Protein AF-A0A822GZ58-F1 (afdb_monomer_lite)

Structure (mmCIF, N/CA/C/O backbone):
data_AF-A0A822GZ58-F1
#
_entry.id   AF-A0A822GZ58-F1
#
loop_
_atom_site.group_PDB
_atom_site.id
_atom_site.type_symbol
_atom_site.label_atom_id
_atom_site.label_alt_id
_atom_site.label_comp_id
_atom_site.label_asym_id
_atom_site.label_entity_id
_atom_site.label_seq_id
_atom_site.pdbx_PDB_ins_code
_atom_site.Cartn_x
_atom_site.Cartn_y
_atom_site.Cartn_z
_atom_site.occupancy
_atom_site.B_iso_or_equiv
_atom_site.auth_seq_id
_atom_site.auth_comp_id
_atom_site.auth_asym_id
_atom_site.auth_atom_id
_atom_site.pdbx_PDB_model_num
ATOM 1 N N . GLU A 1 1 ? 0.131 13.340 2.074 1.00 79.12 1 GLU A N 1
ATOM 2 C CA . GLU A 1 1 ? 1.180 12.721 2.913 1.00 79.12 1 GLU A CA 1
ATOM 3 C C . GLU 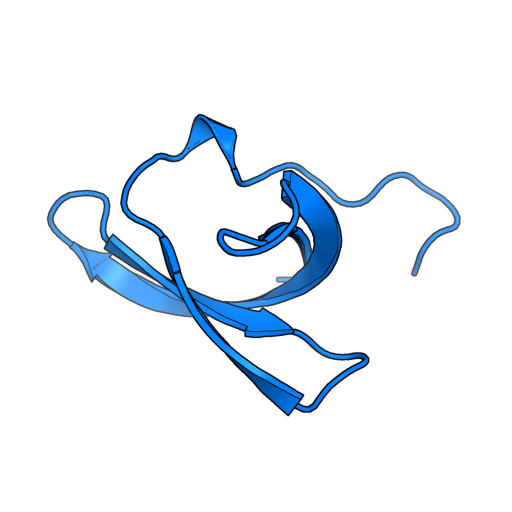A 1 1 ? 1.751 11.513 2.181 1.00 79.12 1 GLU A C 1
ATOM 5 O O . GLU A 1 1 ? 0.975 10.832 1.510 1.00 79.12 1 GLU A O 1
ATOM 10 N N . LEU A 1 2 ? 3.073 11.312 2.233 1.00 91.81 2 LEU A N 1
ATOM 11 C CA . LEU A 1 2 ? 3.747 10.159 1.628 1.00 91.81 2 LEU A CA 1
ATOM 12 C C . LEU A 1 2 ? 3.842 9.028 2.659 1.00 91.81 2 LEU A C 1
ATOM 14 O O . LEU A 1 2 ? 4.178 9.267 3.816 1.00 91.81 2 LEU A O 1
ATOM 18 N N . 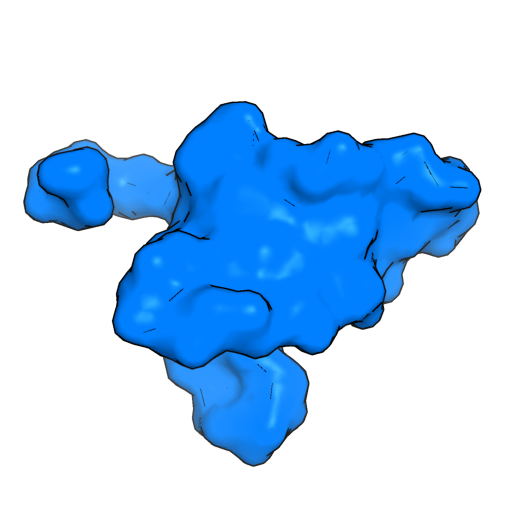LEU A 1 3 ? 3.530 7.811 2.234 1.00 95.75 3 LEU A N 1
ATOM 19 C CA . LEU A 1 3 ? 3.458 6.620 3.071 1.00 95.75 3 LEU A CA 1
ATOM 20 C C . LEU A 1 3 ? 3.927 5.386 2.294 1.00 95.75 3 LEU A C 1
ATOM 22 O O . LEU A 1 3 ? 4.173 5.457 1.088 1.00 95.75 3 LEU A O 1
ATOM 26 N N . ALA A 1 4 ? 4.026 4.254 2.983 1.00 97.00 4 ALA A N 1
ATOM 27 C CA . ALA A 1 4 ? 4.127 2.954 2.337 1.00 97.00 4 ALA A CA 1
ATOM 28 C C . ALA A 1 4 ? 2.757 2.268 2.351 1.00 97.00 4 ALA A C 1
ATOM 30 O O . ALA A 1 4 ? 2.102 2.189 3.395 1.00 97.00 4 ALA A O 1
ATOM 31 N N . ALA A 1 5 ? 2.328 1.782 1.190 1.00 97.62 5 ALA A N 1
ATOM 32 C CA . ALA A 1 5 ? 1.111 1.002 1.036 1.00 97.62 5 ALA A CA 1
ATOM 33 C C . ALA A 1 5 ? 1.448 -0.394 0.521 1.00 97.62 5 ALA A C 1
ATOM 35 O O . ALA A 1 5 ? 2.256 -0.541 -0.398 1.00 97.62 5 ALA A O 1
ATOM 36 N N . ARG A 1 6 ? 0.816 -1.411 1.105 1.00 97.94 6 ARG A N 1
ATOM 37 C CA . ARG A 1 6 ? 0.925 -2.787 0.631 1.00 97.94 6 ARG A CA 1
ATOM 38 C C . ARG A 1 6 ? -0.058 -2.998 -0.514 1.00 97.94 6 ARG A C 1
ATOM 40 O O . ARG A 1 6 ? -1.267 -2.898 -0.286 1.00 97.94 6 ARG A O 1
ATOM 47 N N . PHE A 1 7 ? 0.439 -3.295 -1.708 1.00 97.81 7 PHE A N 1
ATOM 48 C CA . PHE A 1 7 ? -0.380 -3.469 -2.909 1.00 97.81 7 PHE A CA 1
ATOM 49 C C . PHE A 1 7 ? -1.208 -4.758 -2.829 1.00 97.81 7 PHE A C 1
ATOM 51 O O . PHE A 1 7 ? -0.796 -5.743 -2.205 1.00 97.81 7 PHE A O 1
ATOM 58 N N . THR A 1 8 ? -2.437 -4.747 -3.353 1.00 97.56 8 THR A N 1
ATOM 59 C CA . THR A 1 8 ? -3.365 -5.877 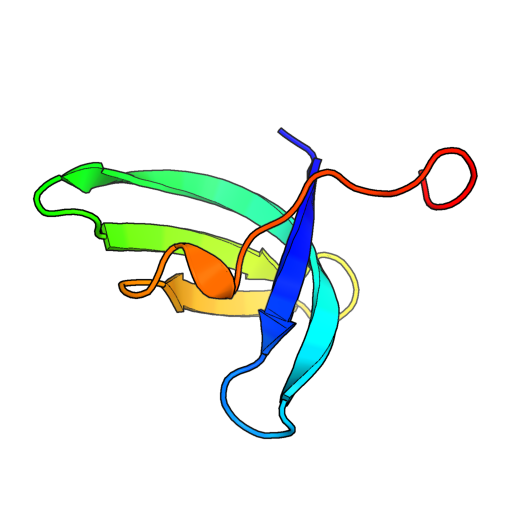-3.154 1.00 97.56 8 THR A CA 1
ATOM 60 C C . THR A 1 8 ? -3.069 -7.087 -4.033 1.00 97.56 8 THR A C 1
ATOM 62 O O . THR A 1 8 ? -3.454 -8.194 -3.663 1.00 97.56 8 THR A O 1
ATOM 65 N N . VAL A 1 9 ? -2.362 -6.894 -5.149 1.00 97.56 9 VAL A N 1
ATOM 66 C CA . VAL A 1 9 ? -2.090 -7.959 -6.126 1.00 97.56 9 VAL A CA 1
ATOM 67 C C . VAL A 1 9 ? -0.949 -8.874 -5.682 1.00 97.56 9 VAL A C 1
ATOM 69 O O . VAL A 1 9 ? -1.078 -10.090 -5.792 1.00 97.56 9 VAL A O 1
ATOM 72 N N . ASP A 1 10 ? 0.145 -8.316 -5.164 1.00 97.56 10 ASP A N 1
ATOM 73 C CA . ASP A 1 10 ? 1.367 -9.065 -4.825 1.00 97.56 10 ASP A CA 1
ATOM 74 C C . ASP A 1 10 ? 1.711 -9.069 -3.328 1.00 97.56 10 ASP A C 1
ATOM 76 O O . ASP A 1 10 ? 2.533 -9.869 -2.897 1.00 97.56 10 ASP A O 1
ATOM 80 N N . ASN A 1 11 ? 1.025 -8.258 -2.516 1.00 97.19 11 ASN A N 1
ATOM 81 C CA . ASN A 1 11 ? 1.290 -8.082 -1.085 1.00 97.19 11 ASN A CA 1
ATOM 82 C C . ASN A 1 11 ? 2.660 -7.478 -0.745 1.00 97.19 11 ASN A C 1
ATOM 84 O O . ASN A 1 11 ? 3.095 -7.587 0.404 1.00 97.19 11 ASN A O 1
ATOM 88 N N . GLU A 1 12 ? 3.276 -6.761 -1.679 1.00 97.62 12 GLU A N 1
ATOM 89 C CA . GLU A 1 12 ? 4.525 -6.038 -1.450 1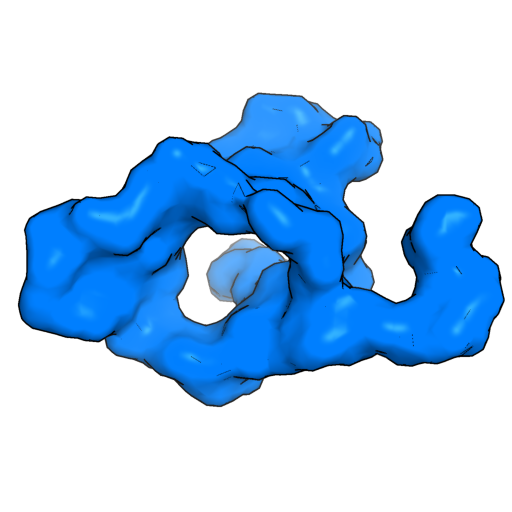.00 97.62 12 GLU A CA 1
ATOM 90 C C . GLU A 1 12 ? 4.285 -4.565 -1.093 1.00 97.62 12 GLU A C 1
ATOM 92 O O . GLU A 1 12 ? 3.207 -4.006 -1.324 1.00 97.62 12 GLU A O 1
ATOM 97 N N . TRP A 1 13 ? 5.279 -3.935 -0.460 1.00 96.88 13 TRP A N 1
ATOM 98 C CA . TRP A 1 13 ? 5.199 -2.549 0.010 1.00 96.88 13 TRP A CA 1
ATOM 99 C C . TRP A 1 13 ? 5.781 -1.567 -1.002 1.00 96.88 13 TRP A C 1
ATOM 101 O O . TRP A 1 13 ? 6.909 -1.721 -1.463 1.00 96.88 13 TRP A O 1
ATOM 111 N N . TYR A 1 14 ? 5.042 -0.491 -1.262 1.00 96.81 14 TYR A N 1
ATOM 112 C CA . TYR A 1 14 ? 5.409 0.524 -2.245 1.00 96.81 14 TYR A CA 1
ATOM 113 C C . TYR A 1 14 ? 5.169 1.933 -1.727 1.00 96.81 14 TYR A C 1
ATOM 115 O O . TYR A 1 14 ? 4.331 2.157 -0.848 1.00 96.81 14 TYR A O 1
ATOM 123 N N . ARG A 1 15 ? 5.870 2.910 -2.309 1.00 97.06 15 ARG A N 1
ATOM 124 C CA . ARG A 1 15 ? 5.649 4.318 -1.985 1.00 97.06 15 ARG A CA 1
ATOM 125 C C . ARG A 1 15 ? 4.316 4.767 -2.561 1.00 97.06 15 ARG A C 1
ATOM 127 O O . ARG A 1 15 ? 4.037 4.613 -3.752 1.00 97.06 15 ARG A O 1
ATOM 134 N N . ALA A 1 16 ? 3.500 5.369 -1.712 1.00 97.50 16 ALA A N 1
ATOM 135 C CA . ALA A 1 16 ? 2.204 5.883 -2.098 1.00 97.50 16 ALA A CA 1
ATOM 136 C C . ALA A 1 16 ? 1.916 7.216 -1.418 1.00 97.50 16 ALA A C 1
ATOM 138 O O . ALA A 1 16 ? 2.470 7.548 -0.371 1.00 97.50 16 ALA A O 1
ATOM 139 N N . ARG A 1 17 ? 1.009 7.987 -2.009 1.00 96.88 17 ARG A N 1
ATOM 140 C CA . ARG A 1 17 ? 0.442 9.185 -1.388 1.00 96.88 17 ARG A CA 1
ATOM 141 C C . ARG A 1 17 ? -1.053 9.001 -1.180 1.00 96.88 17 ARG A C 1
ATOM 143 O O . ARG A 1 17 ? -1.735 8.463 -2.052 1.00 96.88 17 ARG A O 1
ATOM 150 N N . VAL A 1 18 ? -1.565 9.493 -0.056 1.00 96.50 18 VAL A N 1
ATOM 151 C CA . VAL A 1 18 ? -3.016 9.627 0.141 1.00 96.50 18 VAL A CA 1
ATOM 152 C C . VAL A 1 18 ? -3.531 10.735 -0.770 1.00 96.50 18 VAL A C 1
ATOM 154 O O . VAL A 1 18 ? -3.044 11.863 -0.691 1.00 96.50 18 VAL A O 1
ATOM 157 N N . GLU A 1 19 ? -4.512 10.417 -1.614 1.00 96.62 19 GLU A N 1
ATOM 158 C CA . GLU A 1 19 ? -5.223 11.404 -2.433 1.00 96.62 19 GLU A CA 1
ATOM 159 C C . GLU A 1 19 ? -6.526 11.852 -1.756 1.00 96.62 19 GLU A C 1
ATOM 161 O O . GLU A 1 19 ? -6.856 13.036 -1.800 1.00 96.62 19 GLU A O 1
ATOM 166 N N . LYS A 1 20 ? -7.258 10.936 -1.103 1.00 95.88 20 LYS A N 1
ATOM 167 C CA . LYS A 1 20 ? -8.548 11.250 -0.466 1.00 95.88 20 LYS A CA 1
ATOM 168 C C . LYS A 1 20 ? -8.916 10.261 0.642 1.00 95.88 20 LYS A C 1
ATOM 170 O O . LYS A 1 20 ? -8.757 9.055 0.474 1.00 95.88 20 LYS A O 1
ATOM 175 N N . ILE A 1 21 ? -9.478 10.766 1.739 1.00 93.94 21 ILE A N 1
ATOM 176 C CA . ILE A 1 21 ? -10.150 9.957 2.768 1.00 93.94 21 ILE A CA 1
ATOM 177 C C . ILE A 1 21 ? -11.648 9.997 2.459 1.00 93.94 21 ILE A C 1
ATOM 179 O O . ILE A 1 21 ? -12.256 11.063 2.489 1.00 93.94 21 ILE A O 1
ATOM 183 N N . GLU A 1 22 ? -12.235 8.853 2.109 1.00 89.44 22 GLU A N 1
ATOM 184 C CA . GLU A 1 22 ? -13.613 8.774 1.600 1.00 89.44 22 GLU A CA 1
ATOM 185 C C . GLU A 1 22 ? -14.658 8.437 2.680 1.00 89.44 22 GLU A C 1
ATOM 187 O O . GLU A 1 22 ? -15.843 8.323 2.374 1.00 89.44 22 GLU A O 1
ATOM 192 N N . GLY A 1 23 ? -14.241 8.297 3.943 1.00 86.06 23 GLY A N 1
ATOM 193 C CA . GLY A 1 23 ? -15.093 7.823 5.042 1.00 86.06 23 GLY A CA 1
ATOM 194 C C . GLY A 1 23 ? -15.190 6.293 5.089 1.00 86.06 23 GLY A C 1
ATOM 195 O O . GLY A 1 23 ? -14.690 5.602 4.205 1.00 86.06 23 GLY A O 1
ATOM 196 N N . ASN A 1 24 ? -15.789 5.738 6.149 1.00 91.31 24 ASN A N 1
ATOM 197 C CA . ASN A 1 24 ? -15.942 4.284 6.344 1.00 91.31 24 ASN A CA 1
ATOM 198 C C . ASN A 1 24 ? -14.631 3.486 6.173 1.00 91.31 24 ASN A C 1
ATOM 200 O O . ASN A 1 24 ? -14.622 2.430 5.545 1.00 91.31 24 ASN A O 1
ATOM 204 N N . ASN A 1 25 ? -13.515 4.016 6.687 1.00 89.75 25 ASN A N 1
ATOM 205 C CA . ASN A 1 25 ? -12.167 3.445 6.546 1.00 89.75 25 ASN A CA 1
ATOM 206 C C . ASN A 1 25 ? -11.689 3.248 5.095 1.00 89.75 25 ASN A C 1
ATOM 208 O O . ASN A 1 25 ? -10.762 2.481 4.858 1.00 89.75 25 ASN A O 1
ATOM 212 N N . ARG A 1 26 ? -12.285 3.947 4.121 1.00 95.81 26 ARG A N 1
ATOM 213 C CA . ARG A 1 26 ? -11.858 3.933 2.719 1.00 95.81 26 ARG A CA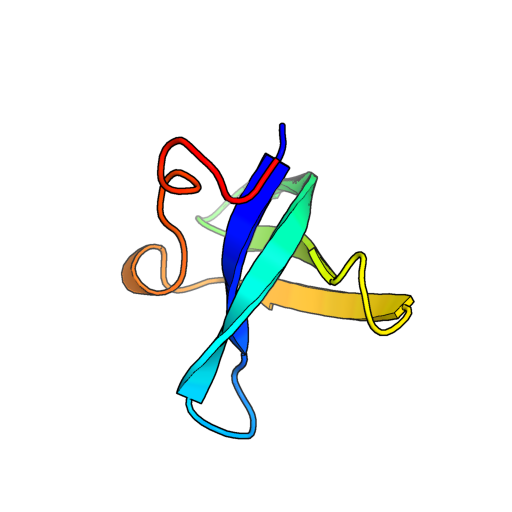 1
ATOM 214 C C . ARG A 1 26 ? -10.880 5.071 2.455 1.00 95.81 26 ARG A C 1
ATOM 216 O O . ARG A 1 26 ? -11.197 6.240 2.683 1.00 95.81 26 ARG A O 1
ATOM 223 N N . ILE A 1 27 ? -9.707 4.735 1.935 1.00 97.12 27 ILE A N 1
ATOM 224 C CA . ILE A 1 27 ? -8.649 5.696 1.620 1.00 97.12 27 ILE A CA 1
ATOM 225 C C . ILE A 1 27 ? -8.206 5.478 0.176 1.00 97.12 27 ILE A C 1
ATOM 227 O O . ILE A 1 27 ? -7.729 4.403 -0.173 1.00 97.12 27 ILE A O 1
ATOM 231 N N . SER A 1 28 ? -8.356 6.504 -0.661 1.00 97.56 28 SER A N 1
ATOM 232 C CA . SER A 1 28 ? -7.819 6.513 -2.024 1.00 97.56 28 SER A CA 1
ATOM 233 C C . SER A 1 28 ? -6.337 6.866 -1.987 1.00 97.56 28 SER A C 1
ATOM 235 O O . SER A 1 28 ? -5.959 7.928 -1.475 1.00 97.56 28 SER A O 1
ATOM 237 N N . ILE A 1 29 ? -5.507 5.989 -2.545 1.00 98.00 29 ILE A N 1
ATOM 238 C CA . ILE A 1 29 ? -4.057 6.156 -2.636 1.00 98.00 29 ILE A CA 1
ATOM 239 C C . ILE A 1 29 ? -3.580 6.099 -4.089 1.00 98.00 29 ILE A C 1
ATOM 241 O O . ILE A 1 29 ? -4.213 5.492 -4.952 1.00 98.00 29 ILE A O 1
ATOM 245 N N . TYR A 1 30 ? -2.425 6.709 -4.335 1.00 98.31 30 TYR A N 1
ATOM 246 C CA . TYR A 1 30 ? -1.713 6.671 -5.608 1.00 98.31 30 TYR A CA 1
ATOM 247 C C . TYR A 1 30 ? -0.291 6.159 -5.384 1.00 98.31 30 TYR A C 1
ATOM 249 O O . TYR A 1 30 ? 0.445 6.750 -4.587 1.00 98.31 30 TYR A O 1
ATOM 257 N N . PHE A 1 31 ? 0.087 5.086 -6.081 1.00 98.00 31 PHE A N 1
ATOM 258 C CA . PHE A 1 31 ? 1.432 4.514 -6.045 1.00 98.00 31 PHE A CA 1
ATOM 259 C C . PHE A 1 31 ? 2.368 5.362 -6.905 1.00 98.00 31 PHE A C 1
ATOM 261 O O . PHE A 1 31 ? 2.266 5.370 -8.133 1.00 98.00 31 PHE A O 1
ATOM 268 N N . ILE A 1 32 ? 3.268 6.108 -6.261 1.00 96.88 32 ILE A N 1
ATOM 269 C CA . ILE A 1 32 ? 4.009 7.189 -6.930 1.00 96.88 32 ILE A CA 1
ATOM 270 C C . ILE A 1 32 ? 5.028 6.689 -7.956 1.00 96.88 32 ILE A C 1
ATOM 272 O O . ILE A 1 32 ? 5.350 7.425 -8.884 1.00 96.88 32 ILE A O 1
ATOM 276 N N . ASP A 1 33 ? 5.478 5.445 -7.808 1.00 96.94 33 ASP A N 1
ATOM 277 C CA . ASP A 1 33 ? 6.484 4.825 -8.673 1.00 96.94 33 ASP A CA 1
ATOM 278 C C . ASP A 1 33 ? 5.882 4.188 -9.938 1.00 96.94 33 ASP A C 1
ATOM 280 O O . ASP A 1 33 ? 6.587 3.995 -10.924 1.00 96.94 33 ASP A O 1
ATOM 284 N N . TYR A 1 34 ? 4.578 3.887 -9.930 1.00 97.12 34 TYR A N 1
ATOM 285 C CA . TYR A 1 34 ? 3.927 3.067 -10.965 1.00 97.12 34 TYR A CA 1
ATOM 286 C C . TYR A 1 34 ? 2.702 3.723 -11.609 1.00 97.12 34 TYR A C 1
ATOM 288 O O . TYR A 1 34 ? 2.289 3.337 -12.699 1.00 97.12 34 TYR A O 1
ATOM 296 N N . GLY A 1 35 ? 2.102 4.723 -10.962 1.00 97.62 35 GLY A N 1
ATOM 297 C CA . GLY A 1 35 ? 0.998 5.494 -11.532 1.00 97.62 35 GLY A CA 1
ATOM 298 C C . GLY A 1 35 ? -0.403 4.911 -11.318 1.00 97.62 35 GLY A C 1
ATOM 299 O O . GLY A 1 35 ? -1.398 5.568 -11.641 1.00 97.62 35 GLY A O 1
ATOM 300 N N . ASN A 1 36 ? -0.517 3.707 -10.757 1.00 98.12 36 ASN A N 1
ATOM 301 C CA . ASN A 1 36 ? -1.800 3.088 -10.433 1.00 98.12 36 ASN A CA 1
ATOM 302 C C . ASN A 1 36 ? -2.388 3.613 -9.110 1.00 98.12 36 ASN A C 1
ATOM 304 O O . ASN A 1 36 ? -1.705 4.207 -8.270 1.00 98.12 36 ASN A O 1
ATOM 308 N N . ARG A 1 37 ? -3.697 3.397 -8.939 1.00 97.88 37 ARG A N 1
ATOM 309 C CA . ARG A 1 37 ? -4.479 3.805 -7.765 1.00 97.88 37 ARG A CA 1
ATOM 310 C C . ARG A 1 37 ? -5.176 2.614 -7.145 1.00 97.88 37 ARG A C 1
ATOM 312 O O . ARG A 1 37 ? -5.591 1.706 -7.858 1.00 97.88 37 ARG A O 1
ATOM 319 N N . GLU A 1 38 ? -5.375 2.688 -5.839 1.00 97.94 38 GLU A N 1
ATOM 320 C CA . GLU A 1 38 ? -6.206 1.746 -5.099 1.00 97.94 38 GLU A CA 1
ATOM 321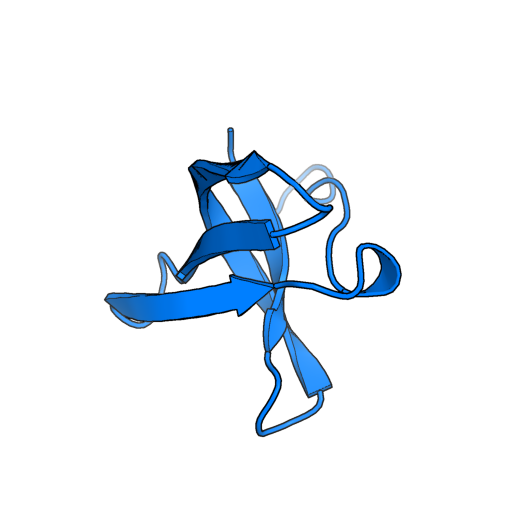 C C . GLU A 1 38 ? -7.048 2.467 -4.049 1.00 97.94 38 GLU A C 1
ATOM 323 O O . GLU A 1 38 ? -6.696 3.547 -3.568 1.00 97.94 38 GLU A O 1
ATOM 328 N N . ILE A 1 39 ? -8.165 1.837 -3.682 1.00 97.50 39 ILE A N 1
ATOM 329 C CA . ILE A 1 39 ? -8.933 2.196 -2.493 1.00 97.50 39 ILE A CA 1
ATOM 330 C C . ILE A 1 39 ? -8.627 1.155 -1.426 1.00 97.50 39 ILE A C 1
ATOM 332 O O . ILE A 1 39 ? -9.020 -0.004 -1.545 1.00 97.50 39 ILE A O 1
ATOM 336 N N . ILE A 1 40 ? -7.948 1.583 -0.370 1.00 97.25 40 ILE A N 1
ATOM 337 C CA . ILE A 1 40 ? -7.625 0.740 0.773 1.00 97.25 40 ILE A CA 1
ATOM 338 C C . ILE A 1 40 ? -8.762 0.815 1.786 1.00 97.25 40 ILE A C 1
ATOM 340 O O . ILE A 1 40 ? -9.169 1.905 2.186 1.00 97.25 40 ILE A O 1
ATOM 344 N N . THR A 1 41 ? -9.269 -0.350 2.191 1.00 96.56 41 THR A N 1
ATOM 345 C CA . THR A 1 41 ? -10.284 -0.499 3.250 1.00 96.56 41 THR A CA 1
ATOM 346 C C . THR A 1 41 ? -9.736 -1.151 4.518 1.00 96.56 41 THR A C 1
ATOM 348 O O . THR A 1 41 ? -10.347 -1.053 5.578 1.00 96.56 41 THR A O 1
ATOM 351 N N . ASP A 1 42 ? -8.589 -1.824 4.412 1.00 96.38 42 ASP A N 1
ATOM 352 C CA . ASP A 1 42 ? -7.855 -2.413 5.530 1.00 96.38 42 ASP A CA 1
ATOM 353 C C . ASP A 1 42 ? -6.646 -1.533 5.863 1.00 96.38 42 ASP A C 1
ATOM 355 O O . ASP A 1 42 ? -5.655 -1.506 5.130 1.00 96.38 42 ASP A O 1
ATOM 359 N N . LEU A 1 43 ? -6.727 -0.818 6.985 1.00 93.88 43 LEU A N 1
ATOM 360 C CA . LEU A 1 43 ? -5.678 0.102 7.422 1.00 93.88 43 LEU A CA 1
ATOM 361 C C . LEU A 1 43 ? -4.352 -0.607 7.749 1.00 93.88 43 LEU A C 1
ATOM 363 O O . LEU A 1 43 ? -3.322 0.059 7.759 1.00 93.88 43 LEU A O 1
ATOM 367 N N . SER A 1 44 ? -4.335 -1.936 7.937 1.00 96.56 44 SER A N 1
ATOM 368 C CA . SER A 1 44 ? -3.089 -2.702 8.118 1.00 96.56 44 SER A CA 1
ATOM 369 C C . SER A 1 44 ? -2.176 -2.667 6.884 1.00 96.56 44 SER A C 1
ATOM 371 O O . SER A 1 44 ? -0.982 -2.951 6.974 1.00 96.56 44 SER A O 1
ATOM 373 N N . ARG A 1 45 ? -2.725 -2.289 5.722 1.00 97.31 45 ARG A N 1
ATOM 374 C CA . ARG A 1 45 ? -1.985 -2.102 4.470 1.00 97.31 45 ARG A CA 1
ATOM 375 C C . ARG A 1 45 ? -1.331 -0.730 4.344 1.00 97.31 45 ARG A C 1
ATOM 377 O O . ARG A 1 45 ? -0.725 -0.471 3.311 1.00 97.31 45 ARG A O 1
ATOM 384 N N . LEU A 1 46 ? -1.453 0.144 5.340 1.00 96.56 46 LEU A N 1
ATOM 385 C CA . LEU A 1 46 ? -0.854 1.476 5.339 1.00 96.56 46 LEU A CA 1
ATOM 386 C C . LEU A 1 46 ? 0.125 1.602 6.503 1.00 96.56 46 LEU A C 1
ATOM 388 O O . LEU A 1 46 ? -0.188 1.249 7.636 1.00 96.56 46 LEU A O 1
ATOM 392 N N . THR A 1 47 ? 1.306 2.151 6.238 1.00 96.25 47 THR A N 1
ATOM 393 C CA . THR A 1 47 ? 2.276 2.478 7.286 1.00 96.25 47 THR A CA 1
ATOM 394 C C . THR A 1 47 ? 3.066 3.727 6.930 1.00 96.25 47 THR A C 1
ATOM 396 O O . THR A 1 47 ? 3.133 4.136 5.769 1.00 96.25 47 THR A O 1
ATOM 399 N N . LYS A 1 48 ? 3.678 4.354 7.936 1.00 94.44 48 LYS A N 1
ATOM 400 C CA . LYS A 1 48 ? 4.580 5.484 7.706 1.00 94.44 48 LYS A CA 1
ATOM 401 C C . LYS A 1 48 ? 5.760 5.020 6.867 1.00 94.44 48 LYS A C 1
ATOM 403 O O . LYS A 1 48 ? 6.302 3.939 7.091 1.00 94.44 48 LYS A O 1
ATOM 408 N N . LEU A 1 49 ? 6.170 5.855 5.922 1.00 91.81 49 LEU A N 1
ATOM 409 C CA . LEU A 1 49 ? 7.352 5.560 5.134 1.00 91.81 49 LEU A CA 1
ATOM 410 C C . LEU A 1 49 ? 8.597 5.588 6.048 1.00 91.81 49 LEU A C 1
ATOM 412 O O . LEU A 1 49 ? 8.748 6.548 6.812 1.00 91.81 49 LEU A O 1
ATOM 416 N N . PRO A 1 50 ? 9.474 4.567 6.011 1.00 87.31 50 PRO A N 1
ATOM 417 C CA . PRO A 1 50 ? 10.700 4.571 6.798 1.00 87.31 50 PRO A CA 1
ATOM 418 C C . PRO A 1 50 ? 11.607 5.766 6.456 1.00 87.31 50 PRO A C 1
ATOM 420 O O . PRO A 1 50 ? 11.664 6.186 5.293 1.00 87.31 50 PRO A O 1
ATOM 423 N N . PRO A 1 51 ? 12.364 6.298 7.434 1.00 81.00 51 PRO A N 1
ATOM 424 C CA . PRO A 1 51 ? 13.402 7.287 7.162 1.00 81.00 51 PRO A CA 1
ATOM 425 C C . PRO A 1 51 ? 14.399 6.741 6.130 1.00 81.00 51 PRO A C 1
ATOM 427 O O . PRO A 1 51 ? 14.905 5.634 6.288 1.00 81.00 51 PRO A O 1
ATOM 430 N N . GLY A 1 52 ? 14.672 7.509 5.072 1.00 80.06 52 GLY A N 1
ATOM 431 C CA . GLY A 1 52 ? 15.589 7.114 3.992 1.00 80.06 52 GLY A CA 1
ATOM 432 C C . GLY A 1 52 ? 14.923 6.567 2.724 1.00 80.06 52 GLY A C 1
ATOM 433 O O . GLY A 1 52 ? 15.625 6.312 1.753 1.00 80.06 52 GLY A O 1
ATOM 434 N N . MET A 1 53 ? 13.592 6.432 2.697 1.00 72.94 53 MET A N 1
ATOM 435 C CA . MET A 1 53 ? 12.830 6.092 1.481 1.00 72.94 53 MET A CA 1
ATOM 436 C C . MET A 1 53 ? 12.110 7.293 0.833 1.00 72.94 53 MET A C 1
ATOM 438 O O . MET A 1 53 ? 11.309 7.102 -0.089 1.00 72.94 53 MET A O 1
ATOM 442 N N . LEU A 1 54 ? 12.376 8.510 1.325 1.00 61.72 54 LEU A N 1
ATOM 443 C CA . LEU A 1 54 ? 11.868 9.766 0.757 1.00 61.72 54 LEU A CA 1
ATOM 444 C C . LEU A 1 54 ? 12.460 10.019 -0.634 1.00 61.72 54 LEU A C 1
ATOM 446 O O . LEU A 1 54 ? 13.702 9.968 -0.753 1.00 61.72 54 LEU A O 1
#

Sequence (54 aa):
ELLAARFTVDNEWYRARVEKIEGNNRISIYFIDYGNREIITDLSRLTKLPPGML

pLDDT: mean 93.96, std 6.99, range [61.72, 98.31]

Radius of gyration: 10.29 Å; chains: 1; bounding box: 32×22×20 Å

Foldseek 3Di:
DWWWFQDPPPRDIAIWDFPDDPPQQWTWIARPVPGDIDTDNDCVRIGHDDPPPD

Secondary structure (DSSP, 8-state):
-EEEEE-TTT--EEEEEEEEEEETTEEEEEETTT--EEEE--GGGEEEPPTT--